Protein AF-A0A965DC03-F1 (afdb_monomer)

Mean predicted aligned error: 12.97 Å

Secondary structure (DSSP, 8-state):
------TTHHHHHHHTTTT-TT-TTSS-GGG-PPBP-TTS-GGG--SEEEEEE-TTS-EEEEEEETTEEEEEEEEE-TTS-EEEEEEETTEEEEEEEEE-TT---SSHHHHHHHHHHHHHHHHHHHHHHHTS-HHHHHHHHHHHHHHHHHHHHHHHT-

Radius of gyration: 17.73 Å; Cα contacts (8 Å, |Δi|>4): 187; chains: 1; bounding box: 37×43×56 Å

Foldseek 3Di:
DDDPPDPPLVVVVVVVVVPCPPPPPPPPPVPQFAAFDPVDQLLCDASHWYWDQDPQRKIKTGGDHNSAAAAWIKIQHPQQKIKTAGDDRNHHDDDIDIAHPPLPDPDPVSSVLSVQCVVSPNNSVVVVVVVDDPVRSVVVVVVVVVVVVVVVVVVVVD

pLDDT: mean 72.81, std 18.84, range [23.81, 95.25]

Nearest PDB structures (foldseek):
  7sqc-assembly1_V0  TM=8.145E-01  e=1.130E-04  Chlamydomonas reinhardtii
  7sqc-assembly1_7J  TM=9.071E-01  e=5.654E-04  Chlamydomonas reinhardtii
  6t68-assembly1_B  TM=8.276E-01  e=2.527E-04  Trypanosoma brucei
  6t69-assembly1_A-2  TM=9.013E-01  e=8.723E-04  Toxoplasma gondii VEG
  6t4r-assembly1_CCC  TM=8.113E-01  e=2.689E-04  Trypanosoma brucei

Structure (mmCIF, N/CA/C/O backbone):
data_AF-A0A965DC03-F1
#
_entry.id   AF-A0A965DC03-F1
#
loop_
_atom_site.group_PDB
_atom_site.id
_atom_site.type_symbol
_atom_site.label_atom_id
_atom_site.label_alt_id
_atom_site.label_comp_id
_atom_site.label_asym_id
_atom_site.label_entity_id
_atom_site.label_seq_id
_atom_site.pdbx_PDB_ins_code
_atom_site.Cartn_x
_atom_site.Cartn_y
_atom_site.Cartn_z
_atom_site.occupancy
_atom_site.B_iso_or_equiv
_atom_site.auth_seq_id
_atom_site.auth_comp_id
_atom_site.auth_asym_id
_atom_site.auth_atom_id
_atom_site.pdbx_PDB_model_num
ATOM 1 N N . MET A 1 1 ? -1.736 -25.023 -9.610 1.00 27.36 1 MET A N 1
ATOM 2 C CA . MET A 1 1 ? -1.801 -24.067 -10.735 1.00 27.36 1 MET A CA 1
ATOM 3 C C . MET A 1 1 ? -2.434 -22.801 -10.194 1.00 27.36 1 MET A C 1
ATOM 5 O O . MET A 1 1 ? -3.611 -22.823 -9.865 1.00 27.36 1 MET A O 1
ATOM 9 N N . ILE A 1 2 ? -1.621 -21.783 -9.916 1.00 29.86 2 ILE A N 1
ATOM 10 C CA . ILE A 1 2 ? -2.081 -20.545 -9.275 1.00 29.86 2 ILE A CA 1
ATOM 11 C C . ILE A 1 2 ? -2.784 -19.722 -10.353 1.00 29.86 2 ILE A C 1
ATOM 13 O O . ILE A 1 2 ? -2.205 -19.473 -11.405 1.00 29.86 2 ILE A O 1
ATOM 17 N N . GLN A 1 3 ? -4.053 -19.403 -10.109 1.00 23.81 3 GLN A N 1
ATOM 18 C CA . GLN A 1 3 ? -4.933 -18.715 -11.046 1.00 23.81 3 GLN A CA 1
ATOM 19 C C . GLN A 1 3 ? -4.390 -17.325 -11.402 1.00 23.81 3 GLN A C 1
ATOM 21 O O . GLN A 1 3 ? -4.147 -16.493 -10.528 1.00 23.81 3 GLN A O 1
ATOM 26 N N . GLU A 1 4 ? -4.266 -17.073 -12.704 1.00 31.61 4 GLU A N 1
ATOM 27 C CA . GLU A 1 4 ? -4.261 -15.740 -13.300 1.00 31.61 4 GLU A CA 1
ATOM 28 C C . GLU A 1 4 ? -5.602 -15.066 -12.995 1.00 31.61 4 GLU A C 1
ATOM 30 O O . GLU A 1 4 ? -6.612 -15.310 -13.653 1.00 31.61 4 GLU A O 1
ATOM 35 N N . GLY A 1 5 ? -5.651 -14.257 -11.945 1.00 33.03 5 GLY A N 1
ATOM 36 C CA . GLY A 1 5 ? -6.927 -13.725 -11.496 1.00 33.03 5 GLY A CA 1
ATOM 37 C C . GLY A 1 5 ? -6.798 -12.574 -10.526 1.00 33.03 5 GLY A C 1
ATOM 38 O O . GLY A 1 5 ? -7.422 -12.643 -9.485 1.00 33.03 5 GLY A O 1
ATOM 39 N N . ASP A 1 6 ? -5.997 -11.549 -10.849 1.00 35.81 6 ASP A N 1
ATOM 40 C CA . ASP A 1 6 ? -6.278 -10.184 -10.363 1.00 35.81 6 ASP A CA 1
ATOM 41 C C . ASP A 1 6 ? -5.481 -9.059 -11.056 1.00 35.81 6 ASP A C 1
ATOM 43 O O . ASP A 1 6 ? -5.127 -8.041 -10.471 1.00 35.81 6 ASP A O 1
ATOM 47 N N . VAL A 1 7 ? -5.233 -9.172 -12.364 1.00 41.84 7 VAL A N 1
ATOM 48 C CA . VAL A 1 7 ? -4.663 -8.062 -13.164 1.00 41.84 7 VAL A CA 1
ATOM 49 C C . VAL A 1 7 ? -5.673 -6.936 -13.465 1.00 41.84 7 VAL A C 1
ATOM 51 O O . VAL A 1 7 ? -5.446 -6.121 -14.351 1.00 41.84 7 VAL A O 1
ATOM 54 N N . ASN A 1 8 ? -6.821 -6.865 -12.778 1.00 43.03 8 ASN A N 1
ATOM 55 C CA . ASN A 1 8 ? -7.974 -6.105 -13.280 1.00 43.03 8 ASN A CA 1
ATOM 56 C C . ASN A 1 8 ? -8.733 -5.224 -12.280 1.00 43.03 8 ASN A C 1
ATOM 58 O O . ASN A 1 8 ? -9.811 -4.747 -12.638 1.00 43.03 8 ASN A O 1
ATOM 62 N N . ALA A 1 9 ? -8.182 -4.878 -11.114 1.00 41.66 9 ALA A N 1
ATOM 63 C CA . ALA A 1 9 ? -8.779 -3.820 -10.282 1.00 41.66 9 ALA A CA 1
ATOM 64 C C . ALA A 1 9 ? -8.930 -2.489 -11.065 1.00 41.66 9 ALA A C 1
ATOM 66 O O . ALA A 1 9 ? -9.946 -1.800 -10.965 1.00 41.66 9 ALA A O 1
ATOM 67 N N . TRP A 1 10 ? -7.987 -2.194 -11.969 1.00 40.88 10 TRP A N 1
ATOM 68 C CA . TRP A 1 10 ? -8.038 -1.032 -12.869 1.00 40.88 10 TRP A CA 1
ATOM 69 C C . TRP A 1 10 ? -9.027 -1.202 -14.042 1.00 40.88 10 TRP A C 1
ATOM 71 O O . TRP A 1 10 ? -9.629 -0.244 -14.531 1.00 40.88 10 TRP A O 1
ATOM 81 N N . ARG A 1 11 ? -9.265 -2.445 -14.481 1.00 36.12 11 ARG A N 1
ATOM 82 C CA . ARG A 1 11 ? -10.230 -2.771 -15.546 1.00 36.12 11 ARG A CA 1
ATOM 83 C C . ARG A 1 11 ? -11.679 -2.718 -15.043 1.00 36.12 11 ARG A C 1
ATOM 85 O O . ARG A 1 11 ? -12.578 -2.432 -15.829 1.00 36.12 11 ARG A O 1
ATOM 92 N N . ILE A 1 12 ? -11.903 -2.944 -13.745 1.00 40.91 12 ILE A N 1
ATOM 93 C CA . ILE A 1 12 ? -13.203 -2.780 -13.071 1.00 40.91 12 ILE A CA 1
ATOM 94 C C . ILE A 1 12 ? -13.543 -1.289 -12.907 1.00 40.91 12 ILE A C 1
ATOM 96 O O . ILE A 1 12 ? -14.681 -0.907 -13.175 1.00 40.91 12 ILE A O 1
ATOM 100 N N . TRP A 1 13 ? -12.554 -0.431 -12.628 1.00 37.31 13 TRP A N 1
ATOM 101 C CA . TRP A 1 13 ? -12.704 1.034 -12.683 1.00 37.31 13 TRP A CA 1
ATOM 102 C C . TRP A 1 13 ? -13.197 1.535 -14.055 1.00 37.31 13 TRP A C 1
ATOM 104 O O . TRP A 1 13 ? -14.062 2.405 -14.125 1.00 37.31 13 TRP A O 1
ATOM 114 N N . ARG A 1 14 ? -12.735 0.930 -15.160 1.00 33.69 14 ARG A N 1
ATOM 115 C CA . ARG A 1 14 ? -13.232 1.231 -16.520 1.00 33.69 14 ARG A CA 1
ATOM 116 C C . ARG A 1 14 ? -14.665 0.747 -16.793 1.00 33.69 14 ARG A C 1
ATOM 118 O O . ARG A 1 14 ? -15.339 1.348 -17.621 1.00 33.69 14 ARG A O 1
ATOM 125 N N . LYS A 1 15 ? -15.148 -0.313 -16.130 1.00 34.03 15 LYS A N 1
ATOM 126 C CA . LYS A 1 15 ? -16.500 -0.868 -16.361 1.00 34.03 15 LYS A CA 1
ATOM 127 C C . LYS A 1 15 ? -17.619 -0.068 -15.682 1.00 34.03 15 LYS A C 1
ATOM 129 O O . LYS A 1 15 ? -18.723 -0.029 -16.213 1.00 34.03 15 LYS A O 1
ATOM 134 N N . TRP A 1 16 ? -17.338 0.614 -14.571 1.00 36.94 16 TRP A N 1
ATOM 135 C CA . TRP A 1 16 ? -18.303 1.501 -13.898 1.00 36.94 16 TRP A CA 1
ATOM 136 C C . TRP A 1 16 ? -18.481 2.870 -14.587 1.00 36.94 16 TRP A C 1
ATOM 138 O O . TRP A 1 16 ? -19.452 3.567 -14.318 1.00 36.94 16 TRP A O 1
ATOM 148 N N . LEU A 1 17 ? -17.619 3.214 -15.552 1.00 38.09 17 LEU A N 1
ATOM 149 C CA . LEU A 1 17 ? -17.784 4.345 -16.484 1.00 38.09 17 LEU A CA 1
ATOM 150 C C . LEU A 1 17 ? -18.453 3.923 -17.812 1.00 38.09 17 LEU A C 1
ATOM 152 O O . LEU A 1 17 ? -18.320 4.589 -18.837 1.00 38.09 17 LEU A O 1
ATOM 156 N N . GLY A 1 18 ? -19.171 2.797 -17.813 1.00 33.62 18 GLY A N 1
ATOM 157 C CA . GLY A 1 18 ? -19.757 2.164 -18.999 1.00 33.62 18 GLY A CA 1
ATOM 158 C C . GLY A 1 18 ? -21.018 2.811 -19.586 1.00 33.62 18 GLY A C 1
ATOM 159 O O . GLY A 1 18 ? -21.678 2.160 -20.387 1.00 33.62 18 GLY A O 1
ATOM 160 N N . LEU A 1 19 ? -21.368 4.053 -19.228 1.00 40.09 19 LEU A N 1
ATOM 161 C CA . LEU A 1 19 ? -22.467 4.809 -19.862 1.00 40.09 19 LEU A CA 1
ATOM 162 C C . LEU A 1 19 ? -22.138 6.294 -20.105 1.00 40.09 19 LEU A C 1
ATOM 164 O O . LEU A 1 19 ? -23.029 7.136 -20.141 1.00 40.09 19 LEU A O 1
ATOM 168 N N . ALA A 1 20 ? -20.868 6.645 -20.309 1.00 38.81 20 ALA A N 1
ATOM 169 C CA . ALA A 1 20 ? -20.512 8.006 -20.714 1.00 38.81 20 ALA A CA 1
ATOM 170 C C . ALA A 1 20 ? -19.376 8.014 -21.742 1.00 38.81 20 ALA A C 1
ATOM 172 O O . ALA A 1 20 ? -18.299 8.553 -21.510 1.00 38.81 20 ALA A O 1
ATOM 173 N N . ALA A 1 21 ? -19.641 7.465 -22.930 1.00 43.16 21 ALA A N 1
ATOM 174 C CA . ALA A 1 21 ? -18.752 7.577 -24.092 1.00 43.16 21 ALA A CA 1
ATOM 175 C C . ALA A 1 21 ? -18.630 9.019 -24.652 1.00 43.16 21 ALA A C 1
ATOM 177 O O . ALA A 1 21 ? -18.039 9.216 -25.707 1.00 43.16 21 ALA A O 1
ATOM 178 N N . LEU A 1 22 ? -19.166 10.031 -23.959 1.00 43.69 22 LEU A N 1
ATOM 179 C CA . LEU A 1 22 ? -19.209 11.428 -24.408 1.00 43.69 22 LEU A CA 1
ATOM 180 C C . LEU A 1 22 ? -18.489 12.425 -23.481 1.00 43.69 22 LEU A C 1
ATOM 182 O O . LEU A 1 22 ? -18.492 13.615 -23.771 1.00 43.69 22 LEU A O 1
ATOM 186 N N . LEU A 1 23 ? -17.820 11.975 -22.411 1.00 43.47 23 LEU A N 1
ATOM 187 C CA . LEU A 1 23 ? -17.058 12.848 -21.496 1.00 43.47 23 LEU A CA 1
ATOM 188 C C . LEU A 1 23 ? -15.623 12.351 -21.256 1.00 43.47 23 LEU A C 1
ATOM 190 O O . LEU A 1 23 ? -15.122 12.336 -20.136 1.00 43.47 23 LEU A O 1
ATOM 194 N N . LEU A 1 24 ? -14.932 11.958 -22.326 1.00 45.19 24 LEU A N 1
ATOM 195 C CA . LEU A 1 24 ? -13.519 11.549 -22.282 1.00 45.19 24 LEU A CA 1
ATOM 196 C C . LEU A 1 24 ? -12.530 12.715 -22.058 1.00 45.19 24 LEU A C 1
ATOM 198 O O . LEU A 1 24 ? -11.330 12.482 -21.983 1.00 45.19 24 LEU A O 1
ATOM 202 N N . THR A 1 25 ? -13.008 13.957 -21.926 1.00 46.44 25 THR A N 1
ATOM 203 C CA . THR A 1 25 ? -12.173 15.169 -21.808 1.00 46.44 25 THR A CA 1
ATOM 204 C C . THR A 1 25 ? -12.237 15.862 -20.442 1.00 46.44 25 THR A C 1
ATOM 206 O O . THR A 1 25 ? -11.495 16.815 -20.222 1.00 46.44 25 THR A O 1
ATOM 209 N N . LEU A 1 26 ? -13.088 15.401 -19.513 1.00 48.94 26 LEU A N 1
ATOM 210 C CA . LEU A 1 26 ? -13.230 16.001 -18.173 1.00 48.94 26 LEU A CA 1
ATOM 211 C C . LEU A 1 26 ? -12.470 15.261 -17.067 1.00 48.94 26 LEU A C 1
ATOM 213 O O . LEU A 1 26 ? -12.472 15.712 -15.923 1.00 48.94 26 LEU A O 1
ATOM 217 N N . MET A 1 27 ? -11.801 14.149 -17.377 1.00 38.19 27 MET A N 1
ATOM 218 C CA . MET A 1 27 ? -10.831 13.590 -16.441 1.00 38.19 27 MET A CA 1
ATOM 219 C C . MET A 1 27 ? -9.548 14.406 -16.553 1.00 38.19 27 MET A C 1
ATOM 221 O O . MET A 1 27 ? -8.952 14.440 -17.631 1.00 38.19 27 MET A O 1
ATOM 225 N N . PRO A 1 28 ? -9.114 15.089 -15.485 1.00 43.28 28 PRO A N 1
ATOM 226 C CA . PRO A 1 28 ? -7.876 15.829 -15.560 1.00 43.28 28 PRO A CA 1
ATOM 227 C C . PRO A 1 28 ? -6.725 14.835 -15.783 1.00 43.28 28 PRO A C 1
ATOM 229 O O . PRO A 1 28 ? -6.652 13.773 -15.162 1.00 43.28 28 PRO A O 1
ATOM 232 N N . THR A 1 29 ? -5.846 15.172 -16.723 1.00 40.41 29 THR A N 1
ATOM 233 C CA . THR A 1 29 ? -4.805 14.303 -17.302 1.00 40.41 29 THR A CA 1
ATOM 234 C C . THR A 1 29 ? -3.818 13.715 -16.288 1.00 40.41 29 THR A C 1
ATOM 236 O O . THR A 1 29 ? -3.114 12.764 -16.608 1.00 40.41 29 THR A O 1
ATOM 239 N N . TRP A 1 30 ? -3.791 14.223 -15.053 1.00 44.50 30 TRP A N 1
ATOM 240 C CA . TRP A 1 30 ? -2.953 13.721 -13.961 1.00 44.50 30 TRP A CA 1
ATOM 241 C C . TRP A 1 30 ? -3.419 12.380 -13.366 1.00 44.50 30 TRP A C 1
ATOM 243 O O . TRP A 1 30 ? -2.679 11.775 -12.598 1.00 44.50 30 TRP A O 1
ATOM 253 N N . ALA A 1 31 ? -4.627 11.902 -13.688 1.00 45.94 31 ALA A 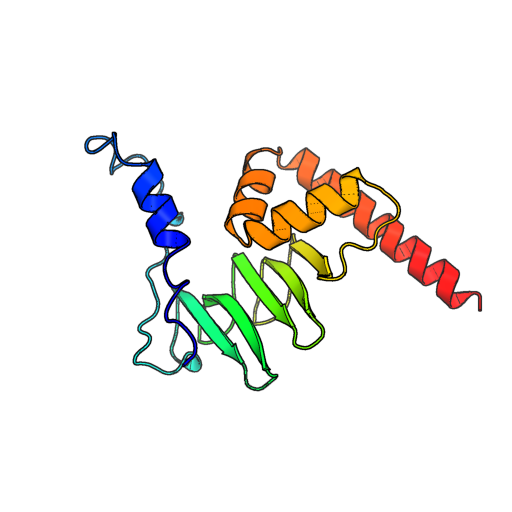N 1
ATOM 254 C CA . ALA A 1 31 ? -5.213 10.709 -13.065 1.00 45.94 31 ALA A CA 1
ATOM 255 C C . ALA A 1 31 ? -4.982 9.387 -13.834 1.00 45.94 31 ALA A C 1
ATOM 257 O O . ALA A 1 31 ? -5.511 8.348 -13.439 1.00 45.94 31 ALA A O 1
ATOM 258 N N . GLN A 1 32 ? -4.218 9.394 -14.931 1.00 55.34 32 GLN A N 1
ATOM 259 C CA . GLN A 1 32 ? -3.972 8.202 -15.755 1.00 55.34 32 GLN A CA 1
ATOM 260 C C . GLN A 1 32 ? -2.479 8.037 -16.052 1.00 55.34 32 GLN A C 1
ATOM 262 O O . GLN A 1 32 ? -2.039 8.184 -17.190 1.00 55.34 32 GLN A O 1
ATOM 267 N N . GLU A 1 33 ? -1.686 7.730 -15.025 1.00 69.25 33 GLU A N 1
ATOM 268 C CA . GLU A 1 33 ? -0.315 7.256 -15.248 1.00 69.25 33 GLU A CA 1
ATOM 269 C C . GLU A 1 33 ? -0.360 5.952 -16.076 1.00 69.25 33 GLU A C 1
ATOM 271 O O . GLU A 1 33 ? -1.176 5.068 -15.783 1.00 69.25 33 GLU A O 1
ATOM 276 N N . PRO A 1 34 ? 0.462 5.822 -17.134 1.00 87.94 34 PRO A N 1
ATOM 277 C CA . PRO A 1 34 ? 0.459 4.650 -18.005 1.00 87.94 34 PRO A CA 1
ATOM 278 C C . PRO A 1 34 ? 0.873 3.389 -17.238 1.00 87.94 34 PRO A C 1
ATOM 280 O O . PRO A 1 34 ? 1.561 3.460 -16.223 1.00 87.94 34 PRO A O 1
ATOM 283 N N . LEU A 1 35 ? 0.482 2.210 -17.723 1.00 89.00 35 LEU A N 1
ATOM 284 C CA . LEU A 1 35 ? 0.957 0.950 -17.145 1.00 89.00 35 LEU A CA 1
ATOM 285 C C . 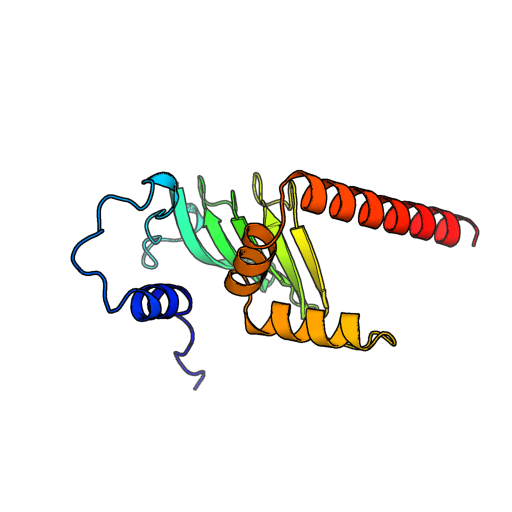LEU A 1 35 ? 2.423 0.713 -17.519 1.00 89.00 35 LEU A C 1
ATOM 287 O O . LEU A 1 35 ? 2.838 0.996 -18.644 1.00 89.00 35 LEU A O 1
ATOM 291 N N . CYS A 1 36 ? 3.200 0.178 -16.582 1.00 89.44 36 CYS A N 1
ATOM 292 C CA . CYS A 1 36 ? 4.576 -0.213 -16.850 1.00 89.44 36 CYS A CA 1
ATOM 293 C C . CYS A 1 36 ? 4.641 -1.421 -17.810 1.00 89.44 36 CYS A C 1
ATOM 295 O O . CYS A 1 36 ? 3.793 -2.309 -17.750 1.00 89.44 36 CYS A O 1
ATOM 297 N N . ASP A 1 37 ? 5.663 -1.465 -18.676 1.00 92.00 37 ASP A N 1
ATOM 298 C CA . ASP A 1 37 ? 5.950 -2.610 -19.560 1.00 92.00 37 ASP A CA 1
ATOM 299 C C . ASP A 1 37 ? 6.471 -3.780 -18.714 1.00 92.00 37 ASP A C 1
ATOM 301 O O . ASP A 1 37 ? 7.614 -3.769 -18.248 1.00 92.00 37 ASP A O 1
ATOM 305 N N . ASP A 1 38 ? 5.618 -4.777 -18.498 1.0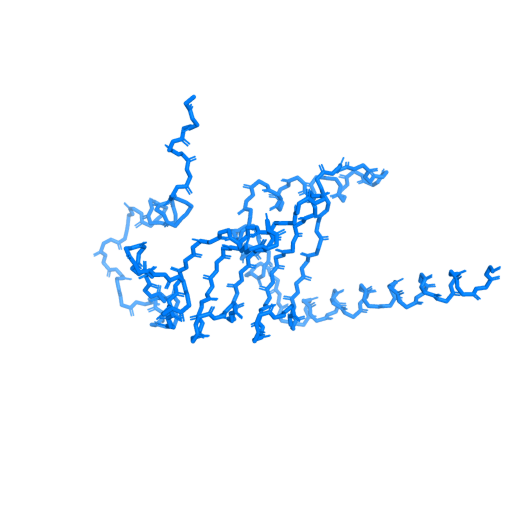0 87.19 38 ASP A N 1
ATOM 306 C CA . ASP A 1 38 ? 5.874 -5.964 -17.674 1.00 87.19 38 ASP A CA 1
ATOM 307 C C . ASP A 1 38 ? 6.945 -6.896 -18.256 1.00 87.19 38 ASP A C 1
ATOM 309 O O . ASP A 1 38 ? 7.542 -7.697 -17.537 1.00 87.19 38 ASP A O 1
ATOM 313 N N . ARG A 1 39 ? 7.264 -6.737 -19.544 1.00 92.56 39 ARG A N 1
ATOM 314 C CA . ARG A 1 39 ? 8.390 -7.410 -20.203 1.00 92.56 39 ARG A CA 1
ATOM 315 C C . ARG A 1 39 ? 9.746 -6.867 -19.755 1.00 92.56 39 ARG A C 1
ATOM 317 O O . ARG A 1 39 ? 10.769 -7.493 -20.028 1.00 92.56 39 ARG A O 1
ATOM 324 N N . ARG A 1 40 ? 9.780 -5.696 -19.108 1.00 92.25 40 ARG A N 1
ATOM 325 C CA . ARG A 1 40 ? 11.006 -5.071 -18.604 1.00 92.25 40 ARG A CA 1
ATOM 326 C C . ARG A 1 40 ? 11.126 -5.236 -17.090 1.00 92.25 40 ARG A C 1
ATOM 328 O O . ARG A 1 40 ? 10.118 -5.200 -16.386 1.00 92.25 40 ARG A O 1
ATOM 335 N N . PRO A 1 41 ? 12.359 -5.348 -16.562 1.00 93.44 41 PRO A N 1
ATOM 336 C CA . PRO A 1 41 ? 12.575 -5.390 -15.123 1.00 93.44 41 PRO A CA 1
ATOM 337 C C . PRO A 1 41 ? 12.075 -4.097 -14.470 1.00 93.44 41 PRO A C 1
ATOM 339 O O . PRO A 1 41 ? 12.265 -3.005 -15.019 1.00 93.44 41 PRO A O 1
ATOM 342 N N . TYR A 1 42 ? 11.475 -4.214 -13.283 1.00 91.75 42 TYR A N 1
ATOM 343 C CA . TYR A 1 42 ? 10.837 -3.085 -12.600 1.00 91.75 42 TYR A CA 1
ATOM 344 C C . TYR A 1 42 ? 11.796 -1.925 -12.317 1.00 91.75 42 TYR A C 1
ATOM 346 O O . TYR A 1 42 ? 11.372 -0.780 -12.258 1.00 91.75 42 TYR A O 1
ATOM 354 N N . GLN A 1 43 ? 13.099 -2.192 -12.213 1.00 94.12 43 GLN A N 1
ATOM 355 C CA . GLN A 1 43 ? 14.148 -1.186 -12.044 1.00 94.12 43 GLN A CA 1
ATOM 356 C C . GLN A 1 43 ? 14.215 -0.188 -13.214 1.00 94.12 43 GLN A C 1
ATOM 358 O O . GLN A 1 43 ? 14.756 0.903 -13.063 1.00 94.12 43 GLN A O 1
ATOM 363 N N . SER A 1 44 ? 13.667 -0.547 -14.378 1.00 95.25 44 SER A N 1
ATOM 364 C CA . SER A 1 44 ? 13.571 0.336 -15.547 1.00 95.25 44 SER A CA 1
ATOM 365 C C . SER A 1 44 ? 12.271 1.147 -15.608 1.00 95.25 44 SER A C 1
ATOM 367 O O . SER A 1 44 ? 12.133 2.008 -16.475 1.00 95.25 44 SER A O 1
ATOM 369 N N . TRP A 1 45 ? 11.309 0.882 -14.721 1.00 94.75 45 TRP A N 1
ATOM 370 C CA . TRP A 1 45 ? 9.997 1.527 -14.737 1.00 94.75 45 TRP A CA 1
ATOM 371 C C . TRP A 1 45 ? 10.073 2.989 -14.282 1.00 94.75 45 TRP A C 1
ATOM 373 O O . TRP A 1 45 ? 10.735 3.325 -13.300 1.00 94.75 45 TRP A O 1
ATOM 383 N N . HIS A 1 46 ? 9.392 3.892 -14.985 1.00 94.75 46 HIS A N 1
ATOM 384 C CA . HIS A 1 46 ? 9.417 5.321 -14.677 1.00 94.75 46 HIS A CA 1
ATOM 385 C C . HIS A 1 46 ? 8.123 6.006 -15.121 1.00 94.75 46 HIS A C 1
ATOM 387 O O . HIS A 1 46 ? 7.734 5.859 -16.276 1.00 94.75 46 HIS A O 1
ATOM 393 N N . ASN A 1 47 ? 7.510 6.770 -14.209 1.00 92.50 47 ASN A N 1
ATOM 394 C CA . ASN A 1 47 ? 6.227 7.463 -14.376 1.00 92.50 47 ASN A CA 1
ATOM 395 C C . ASN A 1 47 ? 5.153 6.522 -14.939 1.00 92.50 47 ASN A C 1
ATOM 397 O O . ASN A 1 47 ? 4.572 6.762 -15.999 1.00 92.50 47 ASN A O 1
ATOM 401 N N . CYS A 1 48 ? 5.005 5.374 -14.278 1.00 91.62 48 CYS A N 1
ATOM 402 C CA . CYS A 1 48 ? 4.039 4.359 -14.654 1.00 91.62 48 CYS A CA 1
ATOM 403 C C . CYS A 1 48 ? 3.535 3.591 -13.429 1.00 91.62 48 CYS A C 1
ATOM 405 O O . CYS A 1 48 ? 4.211 3.508 -12.400 1.00 91.62 48 CYS A O 1
ATOM 407 N N . ALA A 1 49 ? 2.346 3.006 -13.550 1.00 90.19 49 ALA A N 1
ATOM 408 C CA . ALA A 1 49 ? 1.756 2.133 -12.548 1.00 90.19 49 ALA A CA 1
ATOM 409 C C . ALA A 1 49 ? 2.086 0.663 -12.841 1.00 90.19 49 ALA A C 1
ATOM 411 O O . ALA A 1 49 ? 1.940 0.192 -13.971 1.00 90.19 49 ALA A O 1
ATOM 412 N N . GLY A 1 50 ? 2.490 -0.082 -11.816 1.00 91.00 50 GLY A N 1
ATOM 413 C CA . GLY A 1 50 ? 2.862 -1.488 -11.953 1.00 91.00 50 GLY A CA 1
ATOM 414 C C . GLY A 1 50 ? 2.647 -2.298 -10.680 1.00 91.00 50 GLY A C 1
ATOM 415 O O . GLY A 1 50 ? 2.311 -1.767 -9.621 1.00 91.00 50 GLY A O 1
ATOM 416 N N . SER A 1 51 ? 2.859 -3.609 -10.791 1.00 92.62 51 SER A N 1
ATOM 417 C CA . SER A 1 51 ? 2.858 -4.542 -9.664 1.00 92.62 51 SER A CA 1
ATOM 418 C C . SER A 1 51 ? 4.133 -5.370 -9.689 1.00 92.62 51 SER A C 1
ATOM 420 O O . SER A 1 51 ? 4.487 -5.922 -10.728 1.00 92.62 51 SER A O 1
ATOM 422 N N . VAL A 1 52 ? 4.824 -5.463 -8.555 1.00 92.69 52 VAL A N 1
ATOM 423 C CA . VAL A 1 52 ? 6.071 -6.221 -8.444 1.00 92.69 52 VAL A CA 1
ATOM 424 C C . VAL A 1 52 ? 6.169 -6.939 -7.107 1.00 92.69 52 VAL A C 1
ATOM 426 O O . VAL A 1 52 ? 5.694 -6.452 -6.082 1.00 92.69 52 VAL A O 1
ATOM 429 N N . VAL A 1 53 ? 6.825 -8.095 -7.109 1.00 91.69 53 VAL A N 1
ATOM 430 C CA . VAL A 1 53 ? 7.331 -8.726 -5.889 1.00 91.69 53 VAL A CA 1
ATOM 431 C C . VAL A 1 53 ? 8.798 -8.340 -5.753 1.00 91.69 53 VAL A C 1
ATOM 433 O O . VAL A 1 53 ? 9.614 -8.657 -6.616 1.00 91.69 53 VAL A O 1
ATOM 436 N N . LEU A 1 54 ? 9.119 -7.609 -4.694 1.00 83.81 54 LEU A N 1
ATOM 437 C CA . LEU A 1 54 ? 10.477 -7.168 -4.402 1.00 83.81 54 LEU A CA 1
ATOM 438 C C . LEU A 1 54 ? 11.318 -8.337 -3.882 1.00 83.81 54 LEU A C 1
ATOM 440 O O . LEU A 1 54 ? 10.789 -9.335 -3.392 1.00 83.81 54 LEU A O 1
ATOM 444 N N . SER A 1 55 ? 12.642 -8.186 -3.917 1.00 84.56 55 SER A N 1
ATOM 445 C CA . SER A 1 55 ? 13.586 -9.188 -3.397 1.00 84.56 55 SER A CA 1
ATOM 446 C C . SER A 1 55 ? 13.373 -9.526 -1.915 1.00 84.56 55 SER A C 1
ATOM 448 O O . SER A 1 55 ? 13.718 -10.621 -1.484 1.00 84.56 55 SER A O 1
ATOM 450 N N . SER A 1 56 ? 12.755 -8.628 -1.142 1.00 80.25 56 SER A N 1
ATOM 451 C CA . SER A 1 56 ? 12.347 -8.861 0.250 1.00 80.25 56 SER A CA 1
ATOM 452 C C . SER A 1 56 ? 11.137 -9.798 0.410 1.00 80.25 56 SER A C 1
ATOM 454 O O . SER A 1 56 ? 10.742 -10.097 1.535 1.00 80.25 56 SER A O 1
ATOM 456 N N . GLY A 1 57 ? 10.501 -10.223 -0.687 1.00 84.44 57 GLY A N 1
ATOM 457 C CA . GLY A 1 57 ? 9.239 -10.971 -0.688 1.00 84.44 57 GLY A CA 1
ATOM 458 C C . GLY A 1 57 ? 7.993 -10.095 -0.506 1.00 84.44 57 GLY A C 1
ATOM 459 O O . GLY A 1 57 ? 6.873 -10.599 -0.561 1.00 84.44 57 GLY A O 1
ATOM 460 N N . MET A 1 58 ? 8.165 -8.783 -0.311 1.00 87.62 58 MET A N 1
ATOM 461 C CA . MET A 1 58 ? 7.070 -7.815 -0.257 1.00 87.62 58 MET A CA 1
ATOM 462 C C . MET A 1 58 ? 6.471 -7.610 -1.652 1.00 87.62 58 MET A C 1
ATOM 464 O O . MET A 1 58 ? 7.204 -7.395 -2.618 1.00 87.62 58 MET A O 1
ATOM 468 N N . ARG A 1 59 ? 5.141 -7.618 -1.764 1.00 91.06 59 ARG A N 1
ATOM 469 C CA . ARG A 1 59 ? 4.442 -7.243 -3.001 1.00 91.06 59 ARG A CA 1
ATOM 470 C C . ARG A 1 59 ? 4.094 -5.762 -2.954 1.00 91.06 59 ARG A C 1
ATOM 472 O O . ARG A 1 59 ? 3.476 -5.320 -1.993 1.00 91.06 59 ARG A O 1
ATOM 479 N N . TYR A 1 60 ? 4.449 -5.019 -3.992 1.00 90.75 60 TYR A N 1
ATOM 480 C CA . TYR A 1 60 ? 4.068 -3.623 -4.166 1.00 90.75 60 TYR A CA 1
AT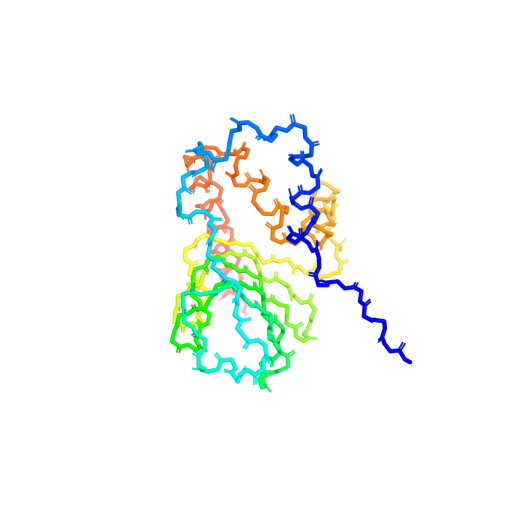OM 481 C C . TYR A 1 60 ? 3.198 -3.451 -5.411 1.00 90.75 60 TYR A C 1
ATOM 483 O O . TYR A 1 60 ? 3.459 -4.055 -6.450 1.00 90.75 60 TYR A O 1
ATOM 491 N N . GLU A 1 61 ? 2.170 -2.619 -5.298 1.00 91.12 61 GLU A N 1
ATOM 492 C CA . GLU A 1 61 ? 1.260 -2.225 -6.370 1.00 91.12 61 GLU A CA 1
ATOM 493 C C . GLU A 1 61 ? 1.081 -0.713 -6.326 1.00 91.12 61 GLU A C 1
ATOM 495 O O . GLU A 1 61 ? 0.579 -0.182 -5.338 1.00 91.12 61 GLU A O 1
ATOM 500 N N . GLY A 1 62 ? 1.473 -0.001 -7.375 1.00 90.75 62 GLY A N 1
ATOM 501 C CA . GLY A 1 62 ? 1.377 1.453 -7.370 1.00 90.75 62 GLY A CA 1
ATOM 502 C C . GLY A 1 62 ? 2.275 2.117 -8.391 1.00 90.75 62 GLY A C 1
ATOM 503 O O . GLY A 1 62 ? 2.687 1.501 -9.376 1.00 90.75 62 GLY A O 1
ATOM 504 N N . LEU A 1 63 ? 2.539 3.394 -8.150 1.00 92.12 63 LEU A N 1
ATOM 505 C CA . LEU A 1 63 ? 3.334 4.235 -9.030 1.00 92.12 63 LEU A CA 1
ATOM 506 C C . LEU A 1 63 ? 4.836 4.009 -8.839 1.00 92.12 63 LEU A C 1
ATOM 508 O O . LEU A 1 63 ? 5.339 3.848 -7.724 1.00 92.12 63 LEU A O 1
ATOM 512 N N . PHE A 1 64 ? 5.556 4.026 -9.956 1.00 93.19 64 PHE A N 1
ATOM 513 C CA . PHE A 1 64 ? 7.003 3.892 -10.010 1.00 93.19 64 PHE A CA 1
ATOM 514 C C . PHE A 1 64 ? 7.641 5.112 -10.646 1.00 93.19 64 PHE A C 1
ATOM 516 O O . PHE A 1 64 ? 7.201 5.612 -11.680 1.00 93.19 64 PHE A O 1
ATOM 523 N N . LYS A 1 65 ? 8.772 5.525 -10.082 1.00 94.12 65 LYS A N 1
ATOM 524 C CA . LYS A 1 65 ? 9.641 6.547 -10.654 1.00 94.12 65 LYS A CA 1
ATOM 525 C C . LYS A 1 65 ? 11.081 6.077 -10.542 1.00 94.12 65 LYS A C 1
ATOM 527 O O . LYS A 1 65 ? 11.564 5.879 -9.441 1.00 94.12 65 LYS A O 1
ATOM 532 N N . GLN A 1 66 ? 11.768 5.912 -11.676 1.00 94.81 66 GLN A N 1
ATOM 533 C CA . GLN A 1 66 ? 13.184 5.492 -11.710 1.00 94.81 66 GLN A CA 1
ATOM 534 C C . GLN A 1 66 ? 13.416 4.149 -10.996 1.00 94.81 66 GLN A C 1
ATOM 536 O O . GLN A 1 66 ? 14.366 3.973 -10.241 1.00 94.81 66 GLN A O 1
ATOM 541 N N . GLY A 1 67 ? 12.500 3.211 -11.203 1.00 93.25 67 GLY A N 1
ATOM 542 C CA . GLY A 1 67 ? 12.583 1.858 -10.680 1.00 93.25 67 GLY A CA 1
ATOM 543 C C . GLY A 1 67 ? 12.217 1.702 -9.209 1.00 93.25 67 GLY A C 1
ATOM 544 O O . GLY A 1 67 ? 12.280 0.587 -8.693 1.00 93.25 67 GLY A O 1
ATOM 545 N N . VAL A 1 68 ? 11.816 2.782 -8.531 1.00 93.44 68 VAL A N 1
ATOM 546 C CA . VAL A 1 68 ? 11.418 2.749 -7.120 1.00 93.44 68 VAL A CA 1
ATOM 547 C C . VAL A 1 68 ? 9.952 3.151 -6.935 1.00 93.44 68 VAL A C 1
ATOM 549 O O . VAL A 1 68 ? 9.459 4.008 -7.675 1.00 93.44 68 VAL A O 1
ATOM 552 N N . PRO A 1 69 ? 9.250 2.564 -5.945 1.00 91.94 69 PRO A N 1
ATOM 553 C CA . PRO A 1 69 ? 7.936 3.031 -5.510 1.00 91.94 69 PRO A CA 1
ATOM 554 C C . PRO A 1 69 ? 7.931 4.539 -5.232 1.00 91.94 69 PRO A C 1
ATOM 556 O O . PRO A 1 69 ? 8.731 5.031 -4.430 1.00 91.94 69 PRO A O 1
ATOM 559 N N . SER A 1 70 ? 7.045 5.278 -5.895 1.00 92.06 70 SER A N 1
ATOM 560 C CA . SER A 1 70 ? 6.913 6.726 -5.725 1.00 92.06 70 SER A CA 1
ATOM 561 C C . SER A 1 70 ? 5.525 7.192 -6.147 1.00 92.06 70 SER A C 1
ATOM 563 O O . SER A 1 70 ? 5.152 7.018 -7.298 1.00 92.06 70 SER A O 1
ATOM 565 N N . GLY A 1 71 ? 4.802 7.862 -5.253 1.00 87.75 71 GLY A N 1
ATOM 566 C CA . GLY A 1 71 ? 3.397 8.223 -5.424 1.00 87.75 71 GLY A CA 1
ATOM 567 C C . GLY A 1 71 ? 2.475 7.275 -4.659 1.00 87.75 71 GLY A C 1
ATOM 568 O O . GLY A 1 71 ? 2.892 6.623 -3.706 1.00 87.75 71 GLY A O 1
ATOM 569 N N . LEU A 1 72 ? 1.204 7.206 -5.044 1.00 85.94 72 LEU A N 1
ATOM 570 C CA . LEU A 1 72 ? 0.231 6.342 -4.374 1.00 85.94 72 LEU A CA 1
ATOM 571 C C . LEU A 1 72 ? 0.492 4.858 -4.676 1.00 85.94 72 LEU A C 1
ATOM 573 O O . LEU A 1 72 ? 0.750 4.480 -5.822 1.00 85.94 72 LEU A O 1
ATOM 577 N N . GLY A 1 73 ? 0.370 4.010 -3.655 1.00 88.69 73 GLY A N 1
ATOM 578 C CA . GLY A 1 73 ? 0.460 2.562 -3.814 1.00 88.69 73 GLY A CA 1
ATOM 579 C C . GLY A 1 73 ? 0.027 1.759 -2.589 1.00 88.69 73 GLY A C 1
ATOM 580 O O . GLY A 1 73 ? -0.387 2.302 -1.563 1.00 88.69 73 GLY A O 1
ATOM 581 N N . SER A 1 74 ? 0.148 0.439 -2.700 1.00 89.44 74 SER A N 1
ATOM 582 C CA . SER A 1 74 ? -0.033 -0.527 -1.625 1.00 89.44 74 SER A CA 1
ATOM 583 C C . SER A 1 74 ? 1.158 -1.477 -1.549 1.00 89.44 74 SER A C 1
ATOM 585 O O . SER A 1 74 ? 1.593 -2.025 -2.558 1.00 89.44 74 SER A O 1
ATOM 587 N N . ALA A 1 75 ? 1.659 -1.700 -0.336 1.00 89.50 75 ALA A N 1
ATOM 588 C CA . ALA A 1 75 ? 2.686 -2.686 -0.034 1.00 89.50 75 ALA A CA 1
ATOM 589 C C . ALA A 1 75 ? 2.107 -3.781 0.869 1.00 89.50 75 ALA A C 1
ATOM 591 O O . ALA A 1 75 ? 1.634 -3.493 1.966 1.00 89.50 75 ALA A O 1
ATOM 592 N N . LEU A 1 76 ? 2.151 -5.035 0.424 1.00 87.75 76 LEU A N 1
ATOM 593 C CA . LEU A 1 76 ? 1.812 -6.220 1.206 1.00 87.75 76 LEU A CA 1
ATOM 594 C C . LEU A 1 76 ? 3.098 -6.900 1.674 1.00 87.75 76 LEU A C 1
ATOM 596 O O . LEU A 1 76 ? 3.876 -7.418 0.869 1.00 87.75 76 LEU A O 1
ATOM 600 N N . PHE A 1 77 ? 3.287 -6.932 2.984 1.00 86.81 77 PHE A N 1
ATOM 601 C CA . PHE A 1 77 ? 4.439 -7.536 3.631 1.00 86.81 77 PHE A CA 1
ATOM 602 C C . PHE A 1 77 ? 4.260 -9.046 3.820 1.00 86.81 77 PHE A C 1
ATOM 604 O O . PHE A 1 77 ? 3.145 -9.566 3.912 1.00 86.81 77 PHE A O 1
ATOM 611 N N . THR A 1 78 ? 5.379 -9.757 3.950 1.00 85.00 78 THR A N 1
ATOM 612 C CA . THR A 1 78 ? 5.412 -11.212 4.172 1.00 85.00 78 THR A CA 1
ATOM 613 C C . THR A 1 78 ? 4.781 -11.631 5.501 1.00 85.00 78 THR A C 1
ATOM 615 O O . THR A 1 78 ? 4.198 -12.707 5.591 1.00 85.00 78 THR A O 1
ATOM 618 N N . ASN A 1 79 ? 4.816 -10.760 6.512 1.00 79.62 79 ASN A N 1
ATOM 619 C CA . ASN A 1 79 ? 4.144 -10.946 7.802 1.00 79.62 79 ASN A CA 1
ATOM 620 C C . ASN A 1 79 ? 2.621 -10.682 7.748 1.00 79.62 79 ASN A C 1
ATOM 622 O O . ASN A 1 79 ? 1.953 -10.728 8.777 1.00 79.62 79 ASN A O 1
ATOM 626 N N . GLY A 1 80 ? 2.062 -10.405 6.565 1.00 79.19 80 GLY A N 1
ATOM 627 C CA . GLY A 1 80 ? 0.625 -10.243 6.348 1.00 79.19 80 GLY A CA 1
ATOM 628 C C . GLY A 1 80 ? 0.083 -8.839 6.611 1.00 79.19 80 GLY A C 1
ATOM 629 O O . GLY A 1 80 ? -1.103 -8.615 6.371 1.00 79.19 80 GLY A O 1
ATOM 630 N N . PHE A 1 81 ? 0.917 -7.895 7.050 1.00 84.12 81 PHE A N 1
ATOM 631 C CA . PHE A 1 81 ? 0.536 -6.487 7.098 1.00 84.12 81 PHE A CA 1
ATOM 632 C C . PHE A 1 81 ? 0.432 -5.910 5.688 1.00 84.12 81 PHE A C 1
ATOM 634 O O . PHE A 1 81 ? 1.121 -6.349 4.765 1.00 84.12 81 PHE A O 1
ATOM 641 N N . ARG A 1 82 ? -0.409 -4.894 5.523 1.00 84.00 82 ARG A N 1
ATOM 642 C CA . ARG A 1 82 ? -0.536 -4.128 4.289 1.00 84.00 82 ARG A CA 1
ATOM 643 C C . ARG A 1 82 ? -0.502 -2.641 4.598 1.00 84.00 82 ARG A C 1
ATOM 645 O O . ARG A 1 82 ? -1.286 -2.160 5.405 1.00 84.00 82 ARG A O 1
ATOM 652 N N . TYR A 1 83 ? 0.379 -1.916 3.928 1.00 83.44 83 TYR A N 1
ATOM 653 C CA . TYR A 1 83 ? 0.362 -0.461 3.896 1.00 83.44 83 TYR A CA 1
ATOM 654 C C . TYR A 1 83 ? -0.336 0.016 2.619 1.00 83.44 83 TYR A C 1
ATOM 656 O O . TYR A 1 83 ? -0.137 -0.569 1.552 1.00 83.44 83 TYR A O 1
ATOM 664 N N . ILE A 1 84 ? -1.154 1.060 2.716 1.00 84.00 84 ILE A N 1
ATOM 665 C CA . ILE A 1 84 ? -1.777 1.749 1.580 1.00 84.00 84 ILE A CA 1
ATOM 666 C C . ILE A 1 84 ? -1.586 3.246 1.801 1.00 84.00 84 ILE A C 1
ATOM 668 O O . ILE A 1 84 ? -2.008 3.763 2.834 1.00 84.00 84 ILE A O 1
ATOM 672 N N . GLY A 1 85 ? -0.947 3.944 0.870 1.00 83.62 85 GLY A N 1
ATOM 673 C CA . GLY A 1 85 ? -0.633 5.357 1.060 1.00 83.62 85 GLY A CA 1
ATOM 674 C C . GLY A 1 85 ? 0.354 5.900 0.044 1.00 83.62 85 GLY A C 1
ATOM 675 O O . GLY A 1 85 ? 0.543 5.326 -1.031 1.00 83.62 85 GLY A O 1
ATOM 676 N N . GLU A 1 86 ? 0.968 7.024 0.387 1.00 85.25 86 GLU A N 1
ATOM 677 C CA . GLU A 1 86 ? 1.988 7.660 -0.437 1.00 85.25 86 GLU A CA 1
ATOM 678 C C . GLU A 1 86 ? 3.366 7.018 -0.219 1.00 85.25 86 GLU A C 1
ATOM 680 O O . GLU A 1 86 ? 3.725 6.558 0.865 1.00 85.25 86 GLU A O 1
ATOM 685 N N . PHE A 1 87 ? 4.153 6.992 -1.286 1.00 87.69 87 PHE A N 1
ATOM 686 C CA . PHE A 1 87 ? 5.517 6.494 -1.311 1.00 87.69 87 PHE A CA 1
ATOM 687 C C . PHE A 1 87 ? 6.438 7.567 -1.875 1.00 87.69 87 PHE A C 1
ATOM 689 O O . PHE A 1 87 ? 6.092 8.267 -2.827 1.00 87.69 87 PHE A O 1
ATOM 696 N N . GLN A 1 88 ? 7.641 7.670 -1.329 1.00 90.06 88 GLN A N 1
ATOM 697 C CA . GLN A 1 88 ? 8.696 8.521 -1.858 1.00 90.06 88 GLN A CA 1
ATOM 698 C C . GLN A 1 88 ? 10.024 7.776 -1.752 1.00 90.06 88 GLN A C 1
ATOM 700 O O . GLN A 1 88 ? 10.404 7.322 -0.675 1.00 90.06 88 GLN A O 1
ATOM 705 N N . ASN A 1 89 ? 10.732 7.636 -2.876 1.00 90.25 89 ASN A N 1
ATOM 706 C CA . ASN A 1 89 ? 12.031 6.956 -2.947 1.00 90.25 89 ASN A CA 1
ATOM 707 C C . ASN A 1 89 ? 12.018 5.542 -2.330 1.00 90.25 89 ASN A C 1
ATOM 709 O O . ASN A 1 89 ? 12.942 5.152 -1.617 1.00 90.25 89 ASN A O 1
ATOM 713 N N . GLY A 1 90 ? 10.947 4.778 -2.569 1.00 87.38 90 GLY A N 1
ATOM 714 C CA . GLY A 1 90 ? 10.791 3.419 -2.047 1.00 87.38 90 GLY A CA 1
ATOM 715 C C . GLY A 1 90 ? 10.336 3.319 -0.589 1.00 87.38 90 GLY A C 1
ATOM 716 O O . GLY A 1 90 ? 10.150 2.207 -0.101 1.00 87.38 90 GLY A O 1
ATOM 717 N N . GLN A 1 91 ? 10.138 4.442 0.103 1.00 86.50 91 GLN A N 1
ATOM 718 C CA . GLN A 1 91 ? 9.716 4.479 1.503 1.00 86.50 91 GLN A CA 1
ATOM 719 C C . GLN A 1 91 ? 8.289 5.004 1.633 1.00 86.50 91 GLN A C 1
ATOM 721 O O . GLN A 1 91 ? 7.836 5.790 0.802 1.00 86.50 91 GLN A O 1
ATOM 726 N N . TYR A 1 92 ? 7.594 4.591 2.693 1.00 84.06 92 TYR A N 1
ATOM 727 C CA . TYR A 1 92 ? 6.308 5.173 3.074 1.00 84.06 92 TYR A CA 1
ATOM 728 C C . TYR A 1 92 ? 6.478 6.666 3.345 1.00 84.06 92 TYR A C 1
ATOM 730 O O . TYR A 1 92 ? 7.418 7.078 4.027 1.00 84.06 92 TYR A O 1
ATOM 738 N N . HIS A 1 93 ? 5.573 7.473 2.812 1.00 78.25 93 HIS A N 1
ATOM 739 C CA . HIS A 1 93 ? 5.597 8.920 2.945 1.00 78.25 93 HIS A CA 1
ATOM 740 C C . HIS A 1 93 ? 4.177 9.460 3.135 1.00 78.25 93 HIS A C 1
ATOM 742 O O . HIS A 1 93 ? 3.204 8.741 2.927 1.00 78.25 93 HIS A O 1
ATOM 748 N N . GLY A 1 94 ? 4.060 10.726 3.540 1.00 76.25 94 GLY A N 1
ATOM 749 C CA . GLY A 1 94 ? 2.789 11.447 3.533 1.00 76.25 94 GLY A CA 1
ATOM 750 C C . GLY A 1 94 ? 1.669 10.736 4.296 1.00 76.25 94 GLY A C 1
ATOM 751 O O . GLY A 1 94 ? 1.844 10.308 5.441 1.00 76.25 94 GLY A O 1
ATOM 752 N N . THR A 1 95 ? 0.498 10.649 3.666 1.00 76.75 95 THR A N 1
ATOM 753 C CA . THR A 1 95 ? -0.684 10.016 4.258 1.00 76.75 95 THR A CA 1
ATOM 754 C C . THR A 1 95 ? -0.770 8.543 3.867 1.00 76.75 95 THR A C 1
ATOM 756 O O . THR A 1 95 ? -0.693 8.190 2.691 1.00 76.75 95 THR A O 1
ATOM 759 N N . GLY A 1 96 ? -1.020 7.673 4.847 1.00 78.00 96 GLY A N 1
ATOM 760 C CA . GLY A 1 96 ? -1.285 6.261 4.593 1.00 78.00 96 GLY A CA 1
ATOM 761 C C . GLY A 1 96 ? -1.905 5.537 5.782 1.00 78.00 96 GLY A C 1
ATOM 762 O O . GLY A 1 96 ? -2.039 6.093 6.872 1.00 78.00 96 GLY A O 1
ATOM 763 N N . ALA A 1 97 ? -2.292 4.288 5.554 1.00 76.88 97 ALA A N 1
ATOM 764 C CA . ALA A 1 97 ? -2.880 3.391 6.535 1.00 76.88 97 ALA A CA 1
ATOM 765 C C . ALA A 1 97 ? -2.146 2.045 6.526 1.00 76.88 97 ALA A C 1
ATOM 767 O O . ALA A 1 97 ? -1.937 1.450 5.468 1.00 76.88 97 ALA A O 1
ATOM 768 N N . LEU A 1 98 ? -1.784 1.556 7.714 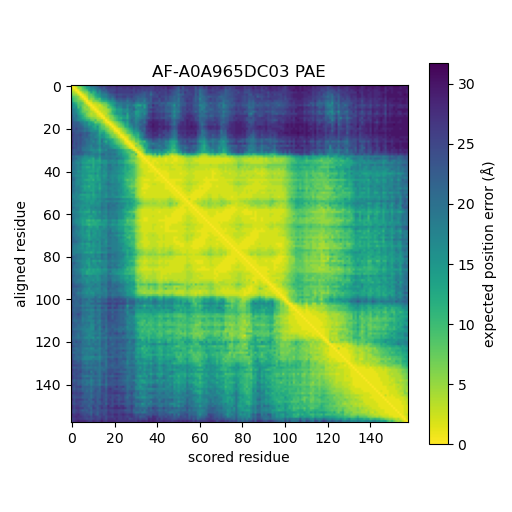1.00 80.50 98 LEU A N 1
ATOM 769 C CA . LEU A 1 98 ? -1.265 0.208 7.929 1.00 80.50 98 LEU A CA 1
ATOM 770 C C . LEU A 1 98 ? -2.395 -0.667 8.483 1.00 80.50 98 LEU A C 1
ATOM 772 O O . LEU A 1 98 ? -2.953 -0.361 9.534 1.00 80.50 98 LEU A O 1
ATOM 776 N N . VAL A 1 99 ? -2.729 -1.746 7.781 1.00 76.19 99 VAL A N 1
ATOM 777 C CA . VAL A 1 99 ? -3.754 -2.715 8.184 1.00 76.19 99 VAL A CA 1
ATOM 778 C C . VAL A 1 99 ? -3.130 -4.096 8.356 1.00 76.19 99 VAL A C 1
ATOM 780 O O . VAL A 1 99 ? -2.314 -4.527 7.541 1.00 76.19 99 VAL A O 1
ATOM 783 N N . ASP A 1 100 ? -3.499 -4.799 9.423 1.00 77.94 100 ASP A N 1
ATOM 784 C CA . ASP A 1 100 ? -3.156 -6.210 9.591 1.00 77.94 100 ASP A CA 1
ATOM 785 C C . ASP A 1 100 ? -4.233 -7.113 8.960 1.00 77.94 100 ASP A C 1
ATOM 787 O O . ASP A 1 100 ? -5.392 -6.721 8.810 1.00 77.94 100 ASP A O 1
ATOM 791 N N . ARG A 1 101 ? -3.851 -8.338 8.581 1.00 69.88 101 ARG A N 1
ATOM 792 C CA . ARG A 1 101 ? -4.782 -9.356 8.054 1.00 69.88 101 ARG A CA 1
ATOM 793 C C . ARG A 1 101 ? -5.650 -9.997 9.144 1.00 69.88 101 ARG A C 1
ATOM 795 O O . ARG A 1 101 ? -6.634 -10.664 8.841 1.00 69.88 101 ARG A O 1
ATOM 802 N N . SER A 1 102 ? -5.253 -9.871 10.403 1.00 64.75 102 SER A N 1
ATOM 803 C CA . SER A 1 102 ? -5.845 -10.599 11.518 1.00 64.75 102 SER A CA 1
ATOM 804 C C . SER A 1 102 ? -7.258 -10.123 11.858 1.00 64.75 102 SER A C 1
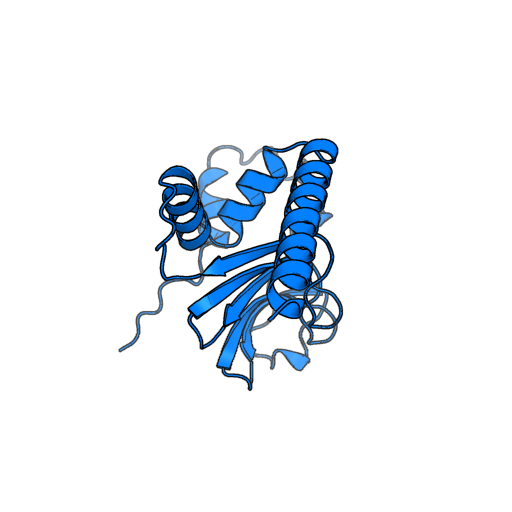ATOM 806 O O . SER A 1 102 ? -8.011 -10.899 12.428 1.00 64.75 102 SER A O 1
ATOM 808 N N . PHE A 1 103 ? -7.666 -8.904 11.471 1.00 68.75 103 PHE A N 1
ATOM 809 C CA . PHE A 1 103 ? -9.005 -8.347 11.746 1.00 68.75 103 PHE A CA 1
ATOM 810 C C . PHE A 1 103 ? -9.475 -8.587 13.197 1.00 68.75 103 PHE A C 1
ATOM 812 O O . PHE A 1 103 ? -10.673 -8.722 13.454 1.00 68.75 103 PHE A O 1
ATOM 819 N N . ASN A 1 104 ? -8.539 -8.646 14.150 1.00 67.75 104 ASN A N 1
ATOM 820 C CA . ASN A 1 104 ? -8.783 -9.100 15.522 1.00 67.75 104 ASN A CA 1
ATOM 821 C C . ASN A 1 104 ? -9.084 -7.946 16.490 1.00 67.75 104 ASN A C 1
ATOM 823 O O . ASN A 1 104 ? -9.017 -8.113 17.706 1.00 67.75 104 ASN A O 1
ATOM 827 N N . SER A 1 105 ? -9.421 -6.759 15.976 1.00 72.38 105 SER A N 1
ATOM 828 C CA . SER A 1 105 ? -9.780 -5.627 16.830 1.00 72.38 105 SER A CA 1
ATOM 829 C C . SER A 1 105 ? -11.034 -5.946 17.664 1.00 72.38 105 SER A C 1
ATOM 831 O O . SER A 1 105 ? -12.036 -6.392 17.104 1.00 72.38 105 SER A O 1
ATOM 833 N N . PRO A 1 106 ? -11.054 -5.668 18.981 1.00 75.06 106 PRO A N 1
ATOM 834 C CA . PRO A 1 106 ? -12.269 -5.811 19.785 1.00 75.06 106 PRO A CA 1
ATOM 835 C C . PRO A 1 106 ? -13.364 -4.812 19.366 1.00 75.06 106 PRO A C 1
ATOM 837 O O . PRO A 1 106 ? -14.534 -4.997 19.686 1.00 75.06 106 PRO A O 1
ATOM 840 N N . ASN A 1 107 ? -13.009 -3.764 18.615 1.00 81.31 107 ASN A N 1
ATOM 841 C CA . ASN A 1 107 ? -13.949 -2.792 18.075 1.00 81.31 107 ASN A CA 1
ATOM 842 C C . ASN A 1 107 ? -14.527 -3.287 16.737 1.00 81.31 107 ASN A C 1
ATOM 844 O O . ASN A 1 107 ? -13.819 -3.415 15.738 1.00 81.31 107 ASN A O 1
ATOM 848 N N . GLU A 1 108 ? -15.838 -3.529 16.698 1.00 84.06 108 GLU A N 1
ATOM 849 C CA . GLU A 1 108 ? -16.535 -4.008 15.501 1.00 84.06 108 GLU A CA 1
ATOM 850 C C . GLU A 1 108 ? -16.403 -3.070 14.294 1.00 84.06 108 GLU A C 1
ATOM 852 O O . GLU A 1 108 ? -16.141 -3.547 13.189 1.00 84.06 108 GLU A O 1
ATOM 857 N N . ARG A 1 109 ? -16.500 -1.749 14.495 1.00 79.69 109 ARG A N 1
ATOM 858 C CA . ARG A 1 109 ? -16.332 -0.771 13.408 1.00 79.69 109 ARG A CA 1
ATOM 859 C C . ARG A 1 109 ? -14.923 -0.832 12.829 1.00 79.69 109 ARG A C 1
ATOM 861 O O . ARG A 1 109 ? -14.769 -0.798 11.615 1.00 79.69 109 ARG A O 1
ATOM 868 N N . ALA A 1 110 ? -13.909 -0.985 13.680 1.00 75.00 110 ALA A N 1
ATOM 869 C CA . ALA A 1 110 ? -12.525 -1.124 13.235 1.00 75.00 110 ALA A CA 1
ATOM 870 C C . ALA A 1 110 ? -12.298 -2.429 12.452 1.00 75.00 110 ALA A C 1
ATOM 872 O O . ALA A 1 110 ? -11.604 -2.419 11.438 1.00 75.00 110 ALA A O 1
ATOM 873 N N . ARG A 1 111 ? -12.921 -3.544 12.865 1.00 82.62 111 ARG A N 1
ATOM 874 C CA . ARG A 1 111 ? -12.867 -4.806 12.104 1.00 82.62 111 ARG A CA 1
ATOM 875 C C . ARG A 1 111 ? -13.544 -4.691 10.745 1.00 82.62 111 ARG A C 1
ATOM 877 O O . ARG A 1 111 ? -12.974 -5.141 9.756 1.00 82.62 111 ARG A O 1
ATOM 884 N N . ALA A 1 112 ? -14.749 -4.121 10.696 1.00 81.06 112 ALA A N 1
ATOM 885 C CA . ALA A 1 112 ? -15.487 -3.921 9.450 1.00 81.06 112 ALA A CA 1
ATOM 886 C C . ALA A 1 112 ? -14.693 -3.032 8.483 1.00 81.06 112 ALA A C 1
ATOM 888 O O . ALA A 1 112 ? -14.475 -3.415 7.336 1.00 81.06 112 ALA A O 1
ATOM 889 N N . TYR A 1 113 ? -14.158 -1.921 8.993 1.00 76.19 113 TYR A N 1
ATOM 890 C CA . TYR A 1 113 ? -13.288 -1.015 8.250 1.00 76.19 113 TYR A CA 1
ATOM 891 C C . TYR A 1 113 ? -12.025 -1.706 7.715 1.00 76.19 113 TYR A C 1
ATOM 893 O O . TYR A 1 113 ? -11.706 -1.585 6.534 1.00 76.19 113 TYR A O 1
ATOM 901 N N . GLY A 1 114 ? -11.326 -2.481 8.552 1.00 75.50 114 GLY A N 1
ATOM 902 C CA . GLY A 1 114 ? -10.143 -3.235 8.134 1.00 75.50 114 GLY A CA 1
ATOM 903 C C . GLY A 1 114 ? -10.452 -4.251 7.030 1.00 75.50 114 GLY A C 1
ATOM 904 O O . GLY A 1 114 ? -9.695 -4.350 6.066 1.00 75.50 114 GLY A O 1
ATOM 905 N N . LYS A 1 115 ? -11.584 -4.965 7.129 1.00 80.06 115 LYS A N 1
ATOM 906 C CA . LYS A 1 115 ? -12.045 -5.907 6.094 1.00 80.06 115 LYS A CA 1
ATOM 907 C C . LYS A 1 115 ? -12.354 -5.207 4.773 1.00 80.06 115 LYS A C 1
ATOM 909 O O . LYS A 1 115 ? -11.934 -5.702 3.730 1.00 80.06 115 LYS A O 1
ATOM 914 N N . GLU A 1 116 ? -13.050 -4.072 4.819 1.00 77.69 116 GLU A N 1
ATOM 915 C CA . GLU A 1 116 ? -13.381 -3.287 3.624 1.00 77.69 116 GLU A CA 1
ATOM 916 C C . GLU A 1 116 ? -12.102 -2.797 2.933 1.00 77.69 116 GLU A C 1
ATOM 918 O O . GLU A 1 116 ? -11.882 -3.127 1.767 1.00 77.69 116 GLU A O 1
ATOM 923 N N . LEU A 1 117 ? -11.191 -2.150 3.672 1.00 71.50 117 LEU A N 1
ATOM 924 C CA . LEU A 1 117 ? -9.894 -1.709 3.142 1.00 71.50 117 LEU A CA 1
ATOM 925 C C . LEU A 1 117 ? -9.064 -2.854 2.557 1.00 71.50 117 LEU A C 1
ATOM 927 O O . LEU A 1 117 ? -8.427 -2.691 1.518 1.00 71.50 117 LEU A O 1
ATOM 931 N N . TRP A 1 118 ? -9.055 -4.013 3.215 1.00 71.88 118 TRP A N 1
ATOM 932 C CA . TRP A 1 118 ? -8.332 -5.179 2.720 1.00 71.88 118 TRP A CA 1
ATOM 933 C C . TRP A 1 118 ? -8.926 -5.711 1.413 1.00 71.88 118 TRP A C 1
ATOM 935 O O . TRP A 1 118 ? -8.175 -6.078 0.511 1.00 71.88 118 TRP A O 1
ATOM 945 N N . SER A 1 119 ? -10.258 -5.752 1.309 1.00 77.12 119 SER A N 1
ATOM 946 C CA . SER A 1 119 ? -10.962 -6.243 0.120 1.00 77.12 119 SER A CA 1
ATOM 947 C C . SER A 1 119 ? -10.871 -5.287 -1.070 1.00 77.12 119 SER A C 1
ATOM 949 O O . SER A 1 119 ? -10.731 -5.734 -2.204 1.00 77.12 119 SER A O 1
ATOM 951 N N . GLU A 1 120 ? -10.907 -3.976 -0.818 1.00 72.19 120 GLU A N 1
ATOM 952 C CA . GLU A 1 120 ? -10.920 -2.952 -1.865 1.00 72.19 120 GLU A CA 1
ATOM 953 C C . GLU A 1 120 ? -9.503 -2.431 -2.207 1.00 72.19 120 GLU A C 1
ATOM 955 O O . GLU A 1 120 ? -9.327 -1.743 -3.214 1.00 72.19 120 GLU A O 1
ATOM 960 N N . ASN A 1 121 ? -8.472 -2.766 -1.415 1.00 74.69 121 ASN A N 1
ATOM 961 C CA . ASN A 1 121 ? -7.067 -2.385 -1.631 1.00 74.69 121 ASN A CA 1
ATOM 962 C C . ASN A 1 121 ? -6.920 -0.864 -1.895 1.00 74.69 121 ASN A C 1
ATOM 964 O O . ASN A 1 121 ? -7.468 -0.038 -1.159 1.00 74.69 121 ASN A O 1
ATOM 968 N N . CYS A 1 122 ? -6.224 -0.463 -2.966 1.00 66.00 122 CYS A N 1
ATOM 969 C CA . CYS A 1 122 ? -6.088 0.940 -3.365 1.00 66.00 122 CYS A CA 1
ATOM 970 C C . CYS A 1 122 ? -7.433 1.616 -3.682 1.00 66.00 122 CYS A C 1
ATOM 972 O O . CYS A 1 122 ? -7.564 2.822 -3.479 1.00 66.00 122 CYS A O 1
ATOM 974 N N . ALA A 1 123 ? -8.437 0.870 -4.162 1.00 69.06 123 ALA A N 1
ATOM 975 C CA . ALA A 1 123 ? -9.744 1.440 -4.481 1.00 69.06 123 ALA A CA 1
ATOM 976 C C . ALA A 1 123 ? -10.484 1.887 -3.213 1.00 69.06 123 ALA A C 1
ATOM 978 O O . ALA A 1 123 ? -11.084 2.961 -3.213 1.00 69.06 123 ALA A O 1
ATOM 979 N N . GLY A 1 124 ? -10.367 1.126 -2.122 1.00 71.62 124 GLY A N 1
ATOM 980 C CA . GLY A 1 124 ? -10.986 1.479 -0.843 1.00 71.62 124 GLY A CA 1
ATOM 981 C C . GLY A 1 124 ? -10.347 2.705 -0.209 1.00 71.62 124 GLY A C 1
ATOM 982 O O . GLY A 1 124 ? -11.043 3.611 0.249 1.00 71.62 124 GLY A O 1
ATOM 983 N N . PHE A 1 125 ? -9.016 2.805 -0.272 1.00 68.25 125 PHE A N 1
ATOM 984 C CA . PHE A 1 125 ? -8.330 4.021 0.161 1.00 68.25 125 PHE A CA 1
ATOM 985 C C . PHE A 1 125 ? -8.723 5.233 -0.692 1.00 68.25 125 PHE A C 1
ATOM 987 O O . PHE A 1 125 ? -8.999 6.295 -0.142 1.00 68.25 125 PHE A O 1
ATOM 994 N N . ALA A 1 126 ? -8.812 5.087 -2.018 1.00 67.94 126 ALA A N 1
ATOM 995 C CA . ALA A 1 126 ? -9.247 6.170 -2.900 1.00 67.94 126 ALA A CA 1
ATOM 996 C C . ALA A 1 126 ? -10.690 6.615 -2.602 1.00 67.94 126 ALA A C 1
ATOM 998 O O . ALA A 1 126 ? -10.963 7.813 -2.540 1.00 67.94 126 ALA A O 1
ATOM 999 N N . LYS A 1 127 ? -11.601 5.665 -2.359 1.00 73.94 127 LYS A N 1
ATOM 1000 C CA . LYS A 1 127 ? -12.989 5.920 -1.947 1.00 73.94 127 LYS A CA 1
ATOM 1001 C C . LYS A 1 127 ? -13.032 6.738 -0.657 1.00 73.94 127 LYS A C 1
ATOM 1003 O O . LYS A 1 127 ? -13.677 7.782 -0.637 1.00 73.94 127 LYS A O 1
ATOM 1008 N N . LEU A 1 128 ? -12.275 6.332 0.364 1.00 69.69 128 LEU A N 1
ATOM 1009 C CA . LEU A 1 128 ? -12.165 7.058 1.633 1.00 69.69 128 LEU A CA 1
ATOM 1010 C C . LEU A 1 128 ? -11.543 8.452 1.461 1.00 69.69 128 LEU A C 1
ATOM 1012 O O . LEU A 1 128 ? -12.041 9.438 2.005 1.00 69.69 128 LEU A O 1
ATOM 1016 N N . HIS A 1 129 ? -10.449 8.547 0.707 1.00 65.69 129 HIS A N 1
ATOM 1017 C CA . HIS A 1 129 ? -9.743 9.802 0.466 1.00 65.69 129 HIS A CA 1
ATOM 1018 C C . HIS A 1 129 ? -10.637 10.820 -0.250 1.00 65.69 129 HIS A C 1
ATOM 1020 O O . HIS A 1 129 ? -10.621 12.003 0.082 1.00 65.69 129 HIS A O 1
ATOM 1026 N N . ASN A 1 130 ? -11.437 10.355 -1.211 1.00 70.94 130 ASN A N 1
ATOM 1027 C CA . ASN A 1 130 ? -12.349 11.195 -1.979 1.00 70.94 130 ASN A CA 1
ATOM 1028 C C . ASN A 1 130 ? -13.639 11.520 -1.216 1.00 70.94 130 ASN A C 1
ATOM 1030 O O . ASN A 1 130 ? -14.244 12.557 -1.472 1.00 70.9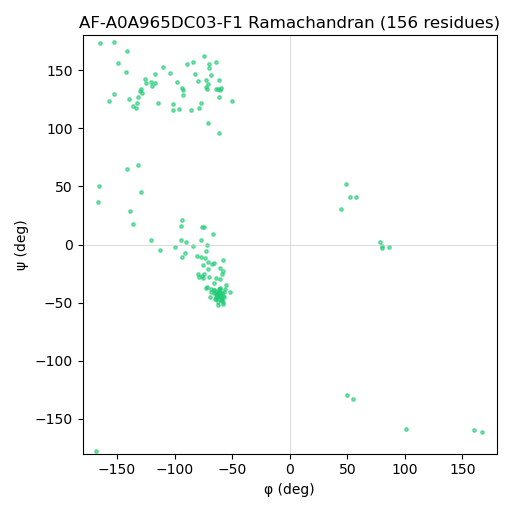4 130 ASN A O 1
ATOM 1034 N N . SER A 1 131 ? -14.052 10.675 -0.265 1.00 78.38 131 SER A N 1
ATOM 1035 C CA . SER A 1 131 ? -15.210 10.931 0.599 1.00 78.38 131 SER A CA 1
ATOM 1036 C C . SER A 1 131 ? -14.892 11.807 1.817 1.00 78.38 131 SER A C 1
ATOM 1038 O O . SER A 1 131 ? -15.785 12.067 2.620 1.00 78.38 131 SER A O 1
ATOM 1040 N N . THR A 1 132 ? -13.638 12.235 1.998 1.00 75.69 132 THR A N 1
ATOM 1041 C CA . THR A 1 132 ? -13.190 13.047 3.140 1.00 75.69 132 THR A CA 1
ATOM 1042 C C . THR A 1 132 ? -12.511 14.334 2.678 1.00 75.69 132 THR A C 1
ATOM 1044 O O . THR A 1 132 ? -11.719 14.357 1.733 1.00 75.69 132 THR A O 1
ATOM 1047 N N . THR A 1 133 ? -12.798 15.445 3.358 1.00 84.06 133 THR A N 1
ATOM 1048 C CA . THR A 1 133 ? -12.150 16.724 3.039 1.00 84.06 133 THR A CA 1
ATOM 1049 C C . THR A 1 133 ? -10.668 16.694 3.436 1.00 84.06 133 THR A C 1
ATOM 1051 O O . THR A 1 133 ? -10.287 15.952 4.347 1.00 84.06 133 THR A O 1
ATOM 1054 N N . PRO A 1 134 ? -9.803 17.519 2.813 1.00 76.12 134 PRO A N 1
ATOM 1055 C CA . PRO A 1 134 ? -8.398 17.621 3.213 1.00 76.12 134 PRO A CA 1
ATOM 1056 C C . PRO A 1 134 ? -8.212 17.888 4.717 1.00 76.12 134 PRO A C 1
ATOM 1058 O O . PRO A 1 134 ? -7.383 17.246 5.356 1.00 76.12 134 PRO A O 1
ATOM 1061 N N . ALA A 1 135 ? -9.045 18.755 5.304 1.00 79.44 135 ALA A N 1
ATOM 1062 C CA . ALA A 1 135 ? -9.010 19.060 6.735 1.00 79.44 135 ALA A CA 1
ATOM 1063 C C . ALA A 1 135 ? -9.403 17.857 7.613 1.00 79.44 135 ALA A C 1
ATOM 1065 O O . ALA A 1 135 ? -8.786 17.620 8.652 1.00 79.44 135 ALA A O 1
ATOM 1066 N N . GLN A 1 136 ? -10.403 17.070 7.194 1.00 78.75 136 GLN A N 1
ATOM 1067 C CA . GLN A 1 136 ? -10.788 15.840 7.894 1.00 78.75 136 GLN A CA 1
ATOM 1068 C C . GLN A 1 136 ? -9.656 14.809 7.864 1.00 78.75 136 GLN A C 1
ATOM 1070 O O . GLN A 1 136 ? -9.319 14.245 8.905 1.00 78.75 136 GLN A O 1
ATOM 1075 N N . ARG A 1 137 ? -9.022 14.612 6.702 1.00 77.31 137 ARG A N 1
ATOM 1076 C CA . ARG A 1 137 ? -7.877 13.700 6.555 1.00 77.31 137 ARG A CA 1
ATOM 1077 C C . ARG A 1 137 ? -6.699 14.117 7.427 1.00 77.3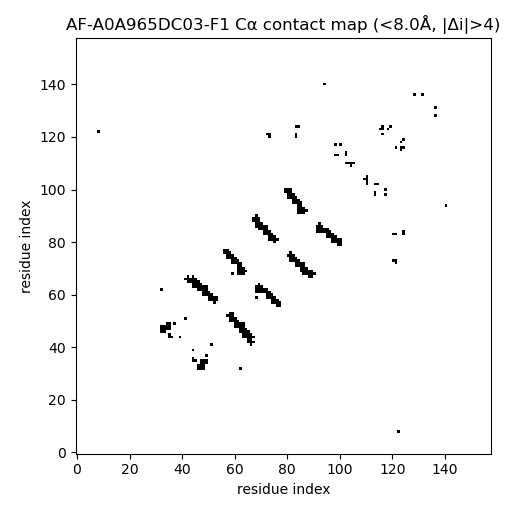1 137 ARG A C 1
ATOM 1079 O O . ARG A 1 137 ? -6.122 13.281 8.119 1.00 77.31 137 ARG A O 1
ATOM 1086 N N . GLU A 1 138 ? -6.382 15.409 7.452 1.00 74.88 138 GLU A N 1
ATOM 1087 C CA . GLU A 1 138 ? -5.310 15.942 8.292 1.00 74.88 138 GLU A CA 1
ATOM 1088 C C . GLU A 1 138 ? -5.612 15.766 9.788 1.00 74.88 138 GLU A C 1
ATOM 1090 O O . GLU A 1 138 ? -4.738 15.354 10.555 1.00 74.88 138 GLU A O 1
ATOM 1095 N N . HIS A 1 139 ? -6.854 16.023 10.215 1.00 79.56 139 HIS A N 1
ATOM 1096 C CA . HIS A 1 139 ? -7.276 15.790 11.595 1.00 79.56 139 HIS A CA 1
ATOM 1097 C C . HIS A 1 139 ? -7.123 14.313 11.987 1.00 79.56 139 HIS A C 1
ATOM 1099 O O . HIS A 1 139 ? -6.491 14.024 13.000 1.00 79.56 139 HIS A O 1
ATOM 1105 N N . MET A 1 140 ? -7.603 13.383 11.154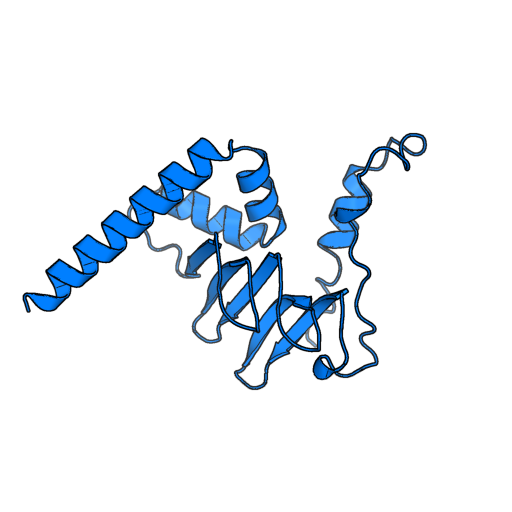 1.00 74.19 140 MET A N 1
ATOM 1106 C CA . MET A 1 140 ? -7.443 11.941 11.385 1.00 74.19 140 MET A CA 1
ATOM 1107 C C . MET A 1 140 ? -5.963 11.537 11.487 1.00 74.19 140 MET A C 1
ATOM 1109 O O . MET A 1 140 ? -5.587 10.813 12.409 1.00 74.19 140 MET A O 1
ATOM 1113 N N . ALA A 1 141 ? -5.104 12.047 10.597 1.00 72.50 141 ALA A N 1
ATOM 1114 C CA . ALA A 1 141 ? -3.668 11.769 10.617 1.00 72.50 141 ALA A CA 1
ATOM 1115 C C . ALA A 1 141 ? -2.955 12.337 11.860 1.00 72.50 141 ALA A C 1
ATOM 1117 O O . ALA A 1 141 ? -1.990 11.743 12.344 1.00 72.50 141 ALA A O 1
ATOM 1118 N N . ARG A 1 142 ? -3.398 13.487 12.389 1.00 75.56 142 ARG A N 1
ATOM 1119 C CA . ARG A 1 142 ? -2.885 14.035 13.658 1.00 75.56 142 ARG A CA 1
ATOM 1120 C C . ARG A 1 142 ? -3.316 13.186 14.851 1.00 75.56 142 ARG A C 1
ATOM 1122 O O . ARG A 1 142 ? -2.469 12.851 15.672 1.00 75.56 142 ARG A O 1
ATOM 1129 N N . THR A 1 143 ? -4.586 12.791 14.914 1.00 73.94 143 THR A N 1
ATOM 1130 C CA . THR A 1 143 ? -5.110 11.944 15.996 1.00 73.94 143 THR A CA 1
ATOM 1131 C C . THR A 1 143 ? -4.383 10.599 16.061 1.00 73.94 143 THR A C 1
ATOM 1133 O O . THR A 1 143 ? -3.956 10.187 17.136 1.00 73.94 143 THR A O 1
ATOM 1136 N N . LEU A 1 144 ? -4.158 9.946 14.913 1.00 71.56 144 LEU A N 1
ATOM 1137 C CA . LEU A 1 144 ? -3.410 8.683 14.853 1.00 71.56 144 LEU A CA 1
ATOM 1138 C C . LEU A 1 144 ? -1.960 8.829 15.334 1.00 71.56 144 LEU A C 1
ATOM 1140 O O . LEU A 1 144 ? -1.483 7.980 16.085 1.00 71.56 144 LEU A O 1
ATOM 1144 N N . ARG A 1 145 ? -1.274 9.915 14.952 1.00 70.50 145 ARG A N 1
ATOM 1145 C CA . ARG A 1 145 ? 0.078 10.214 15.451 1.00 70.50 145 ARG A CA 1
ATOM 1146 C C . ARG A 1 145 ? 0.106 10.421 16.965 1.00 70.50 145 ARG A C 1
ATOM 1148 O O . ARG A 1 145 ? 1.048 9.963 17.601 1.00 70.50 145 ARG A O 1
ATOM 1155 N N . GLY A 1 146 ? -0.919 11.062 17.530 1.00 80.12 146 GLY A N 1
ATOM 1156 C CA . GLY A 1 146 ? -1.071 11.196 18.981 1.00 80.12 146 GLY A CA 1
ATOM 1157 C C . GLY A 1 146 ? -1.112 9.833 19.672 1.00 80.12 146 GLY A C 1
ATOM 1158 O O . GLY A 1 146 ? -0.286 9.561 20.535 1.00 80.12 146 GLY A O 1
ATOM 1159 N N . TYR A 1 147 ? -1.971 8.922 19.204 1.00 75.25 147 TYR A N 1
ATOM 1160 C CA . TYR A 1 147 ? -2.035 7.564 19.756 1.00 75.25 147 TYR A CA 1
ATOM 1161 C C . TYR A 1 147 ? -0.721 6.787 19.621 1.00 75.25 147 TYR A C 1
ATOM 1163 O O . TYR A 1 147 ? -0.347 6.043 20.525 1.00 75.25 147 TYR A O 1
ATOM 1171 N N . GLU A 1 148 ? -0.002 6.951 18.508 1.00 68.88 148 GLU A N 1
ATOM 1172 C CA . GLU A 1 148 ? 1.312 6.329 18.329 1.00 68.88 148 GLU A CA 1
ATOM 1173 C C . GLU A 1 148 ? 2.334 6.852 19.353 1.00 68.88 148 GLU A C 1
ATOM 1175 O O . GLU A 1 148 ? 3.104 6.073 19.919 1.00 68.88 148 GLU A O 1
ATOM 1180 N N . GLN A 1 149 ? 2.346 8.163 19.603 1.00 75.06 149 GLN A N 1
ATOM 1181 C CA . GLN A 1 149 ? 3.209 8.783 20.609 1.00 75.06 149 GLN A CA 1
ATOM 1182 C C . GLN A 1 149 ? 2.859 8.303 22.019 1.00 75.06 149 GLN A C 1
ATOM 1184 O O . GLN A 1 149 ? 3.759 7.880 22.746 1.00 75.06 149 GLN A O 1
ATOM 1189 N N . ASP A 1 150 ? 1.572 8.286 22.371 1.00 79.56 150 ASP A N 1
ATOM 1190 C CA . ASP A 1 150 ? 1.091 7.790 23.664 1.00 79.56 150 ASP A CA 1
ATOM 1191 C C . ASP A 1 150 ? 1.522 6.337 23.888 1.00 79.56 150 ASP A C 1
ATOM 1193 O O . ASP A 1 150 ? 2.058 5.985 24.939 1.00 79.56 150 ASP A O 1
ATOM 1197 N N . PHE A 1 151 ? 1.372 5.490 22.866 1.00 70.31 151 PHE A N 1
ATOM 1198 C CA . PHE A 1 151 ? 1.811 4.100 22.921 1.00 70.31 151 PHE A CA 1
ATOM 1199 C C . PHE A 1 151 ? 3.326 3.975 23.144 1.00 70.31 151 PHE A C 1
ATOM 1201 O O . PHE A 1 151 ? 3.758 3.186 23.984 1.00 70.31 151 PHE A O 1
ATOM 1208 N N . LYS A 1 152 ? 4.148 4.769 22.444 1.00 72.75 152 LYS A N 1
ATOM 1209 C CA . LYS A 1 152 ? 5.610 4.779 22.638 1.00 72.75 152 LYS A CA 1
ATOM 1210 C C . LYS A 1 152 ? 5.998 5.188 24.058 1.00 72.75 152 LYS A C 1
ATOM 1212 O O . LYS A 1 152 ? 6.884 4.563 24.634 1.00 72.75 152 LYS A O 1
ATOM 1217 N N . ILE A 1 153 ? 5.329 6.193 24.626 1.00 85.56 153 ILE A N 1
ATOM 1218 C CA . ILE A 1 153 ? 5.556 6.637 26.009 1.00 85.56 153 ILE A CA 1
ATOM 1219 C C . ILE A 1 153 ? 5.225 5.509 26.988 1.00 85.56 153 ILE A C 1
ATOM 1221 O O . ILE A 1 153 ? 6.048 5.178 27.837 1.00 85.56 153 ILE A O 1
ATOM 1225 N N . LEU A 1 154 ? 4.055 4.883 26.841 1.00 77.62 154 LEU A N 1
ATOM 1226 C CA . LEU A 1 154 ? 3.623 3.781 27.705 1.00 77.62 154 LEU A CA 1
ATOM 1227 C C . LEU A 1 154 ? 4.582 2.586 27.647 1.00 77.62 154 LEU A C 1
ATOM 1229 O O . LEU A 1 154 ? 4.857 1.959 28.667 1.00 77.62 154 LEU A O 1
ATOM 1233 N N . MET A 1 155 ? 5.115 2.278 26.465 1.00 71.81 155 MET A N 1
ATOM 1234 C CA . MET A 1 155 ? 6.067 1.181 26.285 1.00 71.81 155 MET A CA 1
ATOM 1235 C C . MET A 1 155 ? 7.468 1.502 26.818 1.00 71.81 155 MET A C 1
ATOM 1237 O O . MET A 1 155 ? 8.187 0.578 27.180 1.00 71.81 155 MET A O 1
ATOM 1241 N N . ALA A 1 156 ? 7.849 2.780 26.898 1.00 76.62 156 ALA A N 1
ATOM 1242 C CA . ALA A 1 156 ? 9.128 3.224 27.456 1.00 76.62 156 ALA A CA 1
ATOM 1243 C C . ALA A 1 156 ? 9.144 3.298 28.998 1.00 76.62 156 ALA A C 1
ATOM 1245 O O . ALA A 1 156 ? 10.200 3.509 29.585 1.00 76.62 156 ALA A O 1
ATOM 1246 N N . GLN A 1 157 ? 7.987 3.154 29.653 1.00 71.50 157 GLN A N 1
ATOM 1247 C CA . GLN A 1 157 ? 7.854 3.130 31.118 1.00 71.50 157 GLN A CA 1
ATOM 1248 C C . GLN A 1 157 ? 7.965 1.717 31.727 1.00 71.50 157 GLN A C 1
ATOM 1250 O O . GLN A 1 157 ? 7.817 1.568 32.940 1.00 71.50 157 GLN A O 1
ATOM 1255 N N . LYS A 1 158 ? 8.204 0.689 30.906 1.00 50.81 158 LYS A N 1
ATOM 1256 C CA . LYS A 1 158 ? 8.506 -0.686 31.334 1.00 50.81 158 LYS A CA 1
ATOM 1257 C C . LYS A 1 158 ? 10.002 -0.954 31.296 1.00 50.81 158 LYS A C 1
ATOM 1259 O O . LYS A 1 158 ? 10.443 -1.741 32.159 1.00 50.81 158 LYS A O 1
#

Solvent-accessible surface area (backbone atoms only — not comparable to full-atom values): 9232 Å² total; per-residue (Å²): 133,85,76,93,77,74,97,39,74,70,58,50,61,58,55,78,56,70,85,53,98,83,58,86,79,75,63,66,80,86,78,66,64,47,72,47,66,80,93,47,64,63,65,73,32,55,72,17,32,46,74,48,70,44,96,85,60,30,37,39,38,31,26,22,45,77,34,28,43,30,41,57,33,34,39,38,42,81,88,47,37,33,40,39,29,29,26,48,87,60,34,86,35,90,64,66,49,79,44,65,74,74,58,74,55,92,46,63,68,59,22,52,49,47,52,48,38,65,74,41,44,70,59,35,51,49,52,53,57,73,75,40,53,74,69,55,52,51,52,53,56,50,54,53,52,49,54,53,51,54,51,52,55,62,62,71,74,112

Sequence (158 aa):
MIQEGDVNAWRIWRKWLGLAALLLTLMPTWAQEPLCDDRRPYQSWHNCAGSVVLSSGMRYEGLFKQGVPSGLGSALFTNGFRYIGEFQNGQYHGTGALVDRSFNSPNERARAYGKELWSENCAGFAKLHNSTTPAQREHMARTLRGYEQDFKILMAQK